Protein AF-X1VTA1-F1 (afdb_monomer_lite)

Foldseek 3Di:
DVVVVVVVQQPFWKAFDPPLVPDDDDPLLVVLLVQRVVVCVVVVTDGVVSSLVVSPPPDPDDSVRSVVSVVVCVVVVRIDGDPDD

Radius of gyration: 12.12 Å; chains: 1; bounding box: 34×29×28 Å

Sequence (85 aa):
MIEKYFNITLMYPLKLASYRDVFKLNTLEKVLVEVAEQIQKERKFFFVSSLLSFGIAGRKESRDQIISSILSLKNKGIIVPIEIK

pLDDT: mean 83.79, std 14.47, range [41.44, 94.94]

Secondary structure (DSSP, 8-state):
-HHHHHHHHHHS-EEE-TTGGGS---HHHHHHHHHHHHHHHHHS-B-HHHHHHHHHTT-SS-HHHHHHHHHHHHHTTSEEE----

Organism: NCBI:txid412755

Structure (mmCIF, N/CA/C/O backbone):
data_AF-X1VTA1-F1
#
_entry.id   AF-X1VTA1-F1
#
loop_
_atom_site.group_PDB
_atom_site.id
_atom_site.type_symbol
_atom_site.label_atom_id
_atom_site.label_alt_id
_atom_site.label_comp_id
_atom_site.label_asym_id
_atom_site.label_entity_id
_atom_site.label_seq_id
_atom_site.pdbx_PDB_ins_code
_atom_site.Cartn_x
_atom_site.Cartn_y
_atom_site.Cartn_z
_atom_site.occupancy
_atom_site.B_iso_or_equiv
_atom_site.auth_seq_id
_atom_site.auth_comp_id
_atom_site.auth_asym_id
_atom_site.auth_atom_id
_atom_site.pdbx_PDB_model_num
ATOM 1 N N . MET A 1 1 ? -6.991 -14.837 -15.582 1.00 48.62 1 MET A N 1
ATOM 2 C CA . MET A 1 1 ? -7.676 -15.232 -14.321 1.00 48.62 1 MET A CA 1
ATOM 3 C C . MET A 1 1 ? -7.342 -14.296 -13.151 1.00 48.62 1 MET A C 1
ATOM 5 O O . MET A 1 1 ? -8.263 -13.893 -12.452 1.00 48.62 1 MET A O 1
ATOM 9 N N . ILE A 1 2 ? -6.080 -13.866 -12.988 1.00 48.34 2 ILE A N 1
ATOM 10 C CA . ILE A 1 2 ? -5.649 -12.849 -11.998 1.00 48.34 2 ILE A CA 1
ATOM 11 C C . ILE A 1 2 ? -6.366 -11.496 -12.191 1.00 48.34 2 ILE A C 1
ATOM 13 O O . ILE A 1 2 ? -6.833 -10.897 -11.226 1.00 48.34 2 ILE A O 1
ATOM 17 N N . GLU A 1 3 ? -6.553 -11.058 -13.439 1.00 41.44 3 GLU A N 1
ATOM 18 C CA . GLU A 1 3 ? -7.211 -9.780 -13.763 1.00 41.44 3 GLU A CA 1
ATOM 19 C C . GLU A 1 3 ? -8.654 -9.668 -13.249 1.00 41.44 3 GLU A C 1
ATOM 21 O O . GLU A 1 3 ? -9.082 -8.591 -12.842 1.00 41.44 3 GLU A O 1
ATOM 26 N N . LYS A 1 4 ? -9.408 -10.775 -13.197 1.00 41.59 4 LYS A N 1
ATOM 27 C CA . LYS A 1 4 ? -10.819 -10.751 -12.777 1.00 41.59 4 LYS A CA 1
ATOM 28 C C . LYS A 1 4 ? -10.961 -10.492 -11.268 1.00 41.59 4 LYS A C 1
ATOM 30 O O . LYS A 1 4 ? -11.844 -9.744 -10.862 1.00 41.59 4 LYS A O 1
ATOM 35 N N . TYR A 1 5 ? -10.053 -11.034 -10.450 1.00 49.59 5 TYR A N 1
ATOM 36 C CA . TYR A 1 5 ? -9.981 -10.757 -9.006 1.00 49.59 5 TYR A CA 1
ATOM 37 C C . TYR A 1 5 ? -9.336 -9.399 -8.695 1.00 49.59 5 TYR A C 1
ATOM 39 O O . TYR A 1 5 ? -9.703 -8.746 -7.711 1.00 49.59 5 TYR A O 1
ATOM 47 N N . PHE A 1 6 ? -8.417 -8.941 -9.550 1.00 52.06 6 PHE A N 1
ATOM 48 C CA . PHE A 1 6 ? -7.869 -7.590 -9.465 1.00 52.06 6 PHE A CA 1
ATOM 49 C C . PHE A 1 6 ? -8.968 -6.545 -9.706 1.00 52.06 6 PHE A C 1
ATOM 51 O O . PHE A 1 6 ? -9.127 -5.647 -8.886 1.00 52.06 6 PHE A O 1
ATOM 58 N N . ASN A 1 7 ? -9.813 -6.736 -10.726 1.00 48.38 7 ASN A N 1
ATOM 59 C CA . ASN A 1 7 ? -10.927 -5.835 -11.048 1.00 48.38 7 ASN A CA 1
ATOM 60 C C . ASN A 1 7 ? -11.929 -5.647 -9.904 1.00 48.38 7 ASN A C 1
ATOM 62 O O . ASN A 1 7 ? -12.355 -4.526 -9.651 1.00 48.38 7 ASN A O 1
ATOM 66 N N . ILE A 1 8 ? -12.254 -6.705 -9.157 1.00 50.25 8 ILE A N 1
ATOM 67 C CA . ILE A 1 8 ? -13.143 -6.586 -7.991 1.00 50.25 8 ILE A CA 1
ATOM 68 C C . ILE A 1 8 ? -12.431 -5.842 -6.847 1.00 50.25 8 ILE A C 1
ATOM 70 O O . ILE A 1 8 ? -13.035 -5.027 -6.160 1.00 50.25 8 ILE A O 1
ATOM 74 N N . THR A 1 9 ? -11.120 -6.053 -6.676 1.00 54.28 9 THR A N 1
ATOM 75 C CA . THR A 1 9 ? -10.314 -5.366 -5.648 1.00 54.28 9 THR A CA 1
ATOM 76 C C . THR A 1 9 ? -10.079 -3.881 -5.968 1.00 54.28 9 THR A C 1
ATOM 78 O O . THR A 1 9 ? -9.843 -3.093 -5.056 1.00 54.28 9 THR A O 1
ATOM 81 N N . LEU A 1 10 ? -10.173 -3.479 -7.240 1.00 60.31 10 LEU A N 1
ATOM 82 C CA . LEU A 1 10 ? -10.005 -2.088 -7.670 1.00 60.31 10 LEU A CA 1
ATOM 83 C C . LEU A 1 10 ? -11.141 -1.164 -7.209 1.00 60.31 10 LEU A C 1
ATOM 85 O O . LEU A 1 10 ? -10.908 0.037 -7.093 1.00 60.31 10 LEU A O 1
ATOM 89 N N . MET A 1 11 ? -12.340 -1.698 -6.954 1.00 69.31 11 MET A N 1
ATOM 90 C CA . MET A 1 11 ? -13.529 -0.880 -6.679 1.00 69.31 11 MET A CA 1
ATOM 91 C C . MET A 1 11 ? -13.804 -0.641 -5.190 1.00 69.31 11 MET A C 1
ATOM 93 O O . MET A 1 11 ? -14.572 0.260 -4.863 1.00 69.31 11 MET A O 1
ATOM 97 N N . TYR A 1 12 ? -13.188 -1.402 -4.279 1.00 80.00 12 TYR A N 1
ATOM 98 C CA . TYR A 1 12 ? -13.420 -1.218 -2.845 1.00 80.00 12 TYR A CA 1
ATOM 99 C C . TYR A 1 12 ? -12.511 -0.129 -2.269 1.00 80.00 12 TYR A C 1
ATOM 101 O O . TYR A 1 12 ? -11.293 -0.198 -2.463 1.00 80.00 12 TYR A O 1
ATOM 109 N N . PRO A 1 13 ? -13.064 0.848 -1.527 1.00 89.75 13 PRO A N 1
ATOM 110 C CA . PRO A 1 13 ? -12.249 1.801 -0.796 1.00 89.75 13 PRO A CA 1
ATOM 111 C C . PRO A 1 13 ? -11.476 1.067 0.304 1.00 89.75 13 PRO A C 1
ATOM 113 O O . PRO A 1 13 ? -12.028 0.267 1.063 1.00 89.75 13 PRO A O 1
ATOM 116 N N . LEU A 1 14 ? -10.181 1.345 0.373 1.00 92.25 14 LEU A N 1
ATOM 117 C CA . LEU A 1 14 ? -9.241 0.779 1.325 1.00 92.25 14 LEU A CA 1
ATOM 118 C C . LEU A 1 14 ? -8.751 1.853 2.297 1.00 92.25 14 LEU A C 1
ATOM 120 O O . LEU A 1 14 ? -8.730 3.047 1.988 1.00 92.25 14 LEU A O 1
ATOM 124 N N . LYS A 1 15 ? -8.308 1.395 3.464 1.00 94.56 15 LYS A N 1
ATOM 125 C CA . LYS A 1 15 ? -7.564 2.176 4.451 1.00 94.56 15 LYS A CA 1
ATOM 126 C C . LYS A 1 15 ? -6.389 1.368 4.986 1.00 94.56 15 LYS A C 1
ATOM 128 O O . LYS A 1 15 ? -6.376 0.140 4.913 1.00 94.56 15 LYS A O 1
ATOM 133 N N . LEU A 1 16 ? -5.430 2.059 5.578 1.00 94.25 16 LEU A N 1
ATOM 134 C CA . LEU A 1 16 ? -4.378 1.441 6.369 1.00 94.25 16 LEU A CA 1
ATOM 135 C C . LEU A 1 16 ? -4.929 0.944 7.708 1.00 94.25 16 LEU A C 1
ATOM 137 O O . LEU A 1 16 ? -5.687 1.644 8.385 1.00 94.25 16 LEU A O 1
ATOM 141 N N . ALA A 1 17 ? -4.534 -0.266 8.094 1.00 92.44 17 ALA A N 1
ATOM 142 C CA . ALA A 1 17 ? -4.849 -0.827 9.398 1.00 92.44 17 ALA A CA 1
ATOM 143 C C . ALA A 1 17 ? -4.115 -0.073 10.522 1.00 92.44 17 ALA A C 1
ATOM 145 O O . ALA A 1 17 ? -2.977 0.383 10.367 1.00 92.44 17 ALA A O 1
ATOM 146 N N . SER A 1 18 ? -4.757 0.033 11.687 1.00 87.38 18 SER A N 1
ATOM 147 C CA . SER A 1 18 ? -4.163 0.657 12.877 1.00 87.38 18 SER A CA 1
ATOM 148 C C . SER A 1 18 ? -3.004 -0.157 13.453 1.00 87.38 18 SER A C 1
ATOM 150 O O . SER A 1 18 ? -2.089 0.417 14.024 1.00 87.38 18 SER A O 1
ATOM 152 N N . TYR A 1 19 ? -3.015 -1.476 13.261 1.00 86.50 19 TYR A N 1
ATOM 153 C CA . TYR A 1 19 ? -2.011 -2.412 13.773 1.00 86.50 19 TYR A CA 1
ATOM 154 C C . TYR A 1 19 ? -0.887 -2.711 12.765 1.00 86.50 19 TYR A C 1
ATOM 156 O O . TYR A 1 19 ? -0.162 -3.685 12.923 1.00 86.50 19 TYR A O 1
ATOM 164 N N . ARG A 1 20 ? -0.738 -1.908 11.703 1.00 82.50 20 ARG A N 1
ATOM 165 C CA . ARG A 1 20 ? 0.178 -2.196 10.582 1.00 82.50 20 ARG A CA 1
ATOM 166 C C . ARG A 1 20 ? 1.663 -2.270 10.956 1.00 82.50 20 ARG A C 1
ATOM 168 O O . ARG A 1 20 ? 2.418 -2.951 10.269 1.00 82.50 20 ARG A O 1
ATOM 175 N N . ASP A 1 21 ? 2.068 -1.620 12.043 1.00 82.06 21 ASP A N 1
ATOM 176 C CA . ASP A 1 21 ? 3.479 -1.483 12.432 1.00 82.06 21 ASP A CA 1
ATOM 177 C C . ASP A 1 21 ? 4.111 -2.796 12.926 1.00 82.06 21 ASP A C 1
ATOM 179 O O . ASP A 1 21 ? 5.330 -2.904 13.035 1.00 82.06 21 ASP A O 1
ATOM 183 N N . VAL A 1 22 ? 3.299 -3.829 13.178 1.00 85.06 22 VAL A N 1
ATOM 184 C CA . VAL A 1 22 ? 3.775 -5.156 13.605 1.00 85.06 22 VAL A CA 1
ATOM 185 C C . VAL A 1 22 ? 4.290 -6.018 12.446 1.00 85.06 22 VAL A C 1
ATOM 187 O O . VAL A 1 22 ? 4.903 -7.062 12.674 1.00 85.06 22 VAL A O 1
ATOM 190 N N . PHE A 1 23 ? 4.047 -5.616 11.195 1.00 88.25 23 PHE A N 1
ATOM 191 C CA . PHE A 1 23 ? 4.414 -6.411 10.026 1.00 88.25 23 PHE A CA 1
ATOM 192 C C . PHE A 1 23 ? 5.788 -6.040 9.477 1.00 88.25 23 PHE A C 1
ATOM 194 O O . PHE A 1 23 ? 6.110 -4.877 9.235 1.00 88.25 23 PHE A O 1
ATOM 201 N N . LYS A 1 24 ? 6.586 -7.062 9.152 1.00 91.25 24 LYS A N 1
ATOM 202 C CA . LYS A 1 24 ? 7.831 -6.868 8.407 1.00 91.25 24 LYS A CA 1
ATOM 203 C C . LYS A 1 24 ? 7.521 -6.553 6.940 1.00 91.25 24 LYS A C 1
ATOM 205 O O . LYS A 1 24 ? 6.933 -7.369 6.220 1.00 91.25 24 LYS A O 1
ATOM 210 N N . LEU A 1 25 ? 7.961 -5.376 6.504 1.00 92.94 25 LEU A N 1
ATOM 211 C CA . LEU A 1 25 ? 7.795 -4.883 5.141 1.00 92.94 25 LEU A CA 1
ATOM 212 C C . LEU A 1 25 ? 9.125 -4.820 4.395 1.00 92.94 25 LEU A C 1
ATOM 214 O O . LEU A 1 25 ? 10.139 -4.385 4.950 1.00 92.94 25 LEU A O 1
ATOM 218 N N . ASN A 1 26 ? 9.110 -5.233 3.130 1.00 93.12 26 ASN A N 1
ATOM 219 C CA . ASN A 1 26 ? 10.212 -4.974 2.210 1.00 93.12 26 ASN A CA 1
ATOM 220 C C . ASN A 1 26 ? 10.227 -3.492 1.781 1.00 93.12 26 ASN A C 1
ATOM 222 O O . ASN A 1 26 ? 9.311 -2.731 2.095 1.00 93.12 26 ASN A O 1
ATOM 226 N N . THR A 1 27 ? 11.275 -3.067 1.073 1.00 91.81 27 THR A N 1
ATOM 227 C CA . THR A 1 27 ? 11.434 -1.663 0.665 1.00 91.81 27 THR A CA 1
ATOM 228 C C . THR A 1 27 ? 10.245 -1.159 -0.151 1.00 91.81 27 THR A C 1
ATOM 230 O O . THR A 1 27 ? 9.677 -0.128 0.191 1.00 91.81 27 THR A O 1
ATOM 233 N N . LEU A 1 28 ? 9.818 -1.895 -1.179 1.00 92.00 28 LEU A N 1
ATOM 234 C CA . LEU A 1 28 ? 8.709 -1.483 -2.042 1.00 92.00 28 LEU A CA 1
ATOM 235 C C . LEU A 1 28 ? 7.388 -1.381 -1.262 1.00 92.00 28 LEU A C 1
ATOM 237 O O . LEU A 1 28 ? 6.665 -0.398 -1.400 1.00 92.00 28 LEU A O 1
ATOM 241 N N . GLU A 1 29 ? 7.107 -2.349 -0.392 1.00 94.31 29 GLU A N 1
ATOM 242 C CA . GLU A 1 29 ? 5.945 -2.344 0.497 1.00 94.31 29 GLU A CA 1
ATOM 243 C C . GLU A 1 29 ? 5.931 -1.127 1.428 1.00 94.31 29 GLU A C 1
ATOM 245 O O . GLU A 1 29 ? 4.886 -0.498 1.566 1.00 94.31 29 GLU A O 1
ATOM 250 N N . LYS A 1 30 ? 7.074 -0.757 2.026 1.00 93.69 30 LYS A N 1
ATOM 251 C CA . LYS A 1 30 ? 7.173 0.435 2.887 1.00 93.69 30 LYS A CA 1
ATOM 252 C C . LYS A 1 30 ? 6.820 1.706 2.130 1.00 93.69 30 LYS A C 1
ATOM 254 O O . LYS A 1 30 ? 5.969 2.461 2.583 1.00 93.69 30 LYS A O 1
ATOM 259 N N . VAL A 1 31 ? 7.402 1.906 0.948 1.00 92.19 31 VAL A N 1
ATOM 260 C CA . VAL A 1 31 ? 7.113 3.120 0.176 1.00 92.19 31 VAL A CA 1
ATOM 261 C C . VAL A 1 31 ? 5.659 3.130 -0.313 1.00 92.19 31 VAL A C 1
ATOM 263 O O . VAL A 1 31 ? 5.035 4.184 -0.377 1.00 92.19 31 VAL A O 1
ATOM 266 N N . LEU A 1 32 ? 5.078 1.974 -0.651 1.00 93.69 32 LEU A N 1
ATOM 267 C CA . LEU A 1 32 ? 3.650 1.895 -0.976 1.00 93.69 32 LEU A CA 1
ATOM 268 C C . LEU A 1 32 ? 2.772 2.254 0.234 1.00 93.69 32 LEU A C 1
ATOM 270 O O . LEU A 1 32 ? 1.770 2.945 0.064 1.00 93.69 32 LEU A O 1
ATOM 274 N N . VAL A 1 33 ? 3.152 1.847 1.449 1.00 94.94 33 VAL A N 1
ATOM 275 C CA . VAL A 1 33 ? 2.467 2.265 2.684 1.00 94.94 33 VAL A CA 1
ATOM 276 C C . VAL A 1 33 ? 2.583 3.773 2.895 1.00 94.94 33 VAL A C 1
ATOM 278 O O . VAL A 1 33 ? 1.566 4.409 3.146 1.00 94.94 33 VAL A O 1
ATOM 281 N N . GLU A 1 34 ? 3.760 4.370 2.714 1.00 93.38 34 GLU A N 1
ATOM 282 C CA . GLU A 1 34 ? 3.947 5.826 2.823 1.00 93.38 34 GLU A CA 1
ATOM 283 C C . GLU A 1 34 ? 3.064 6.594 1.830 1.00 93.38 34 GLU A C 1
ATOM 285 O O . GLU A 1 34 ? 2.395 7.559 2.198 1.00 93.38 34 GLU A O 1
ATOM 290 N N . VAL A 1 35 ? 2.996 6.139 0.576 1.00 92.81 35 VAL A N 1
ATOM 291 C CA . VAL A 1 35 ? 2.094 6.712 -0.435 1.00 92.81 35 VAL A CA 1
ATOM 292 C C . VAL A 1 35 ? 0.636 6.595 0.015 1.00 92.81 35 VAL A C 1
ATOM 294 O O . VAL A 1 35 ? -0.112 7.571 -0.055 1.00 92.81 35 VAL A O 1
ATOM 297 N N . ALA A 1 36 ? 0.228 5.425 0.509 1.00 93.88 36 ALA A N 1
ATOM 298 C CA . ALA A 1 36 ? -1.118 5.214 1.028 1.00 93.88 36 ALA A CA 1
ATOM 299 C C . ALA A 1 36 ? -1.436 6.139 2.217 1.00 93.88 36 ALA A C 1
ATOM 301 O O . ALA A 1 36 ? -2.543 6.671 2.285 1.00 93.8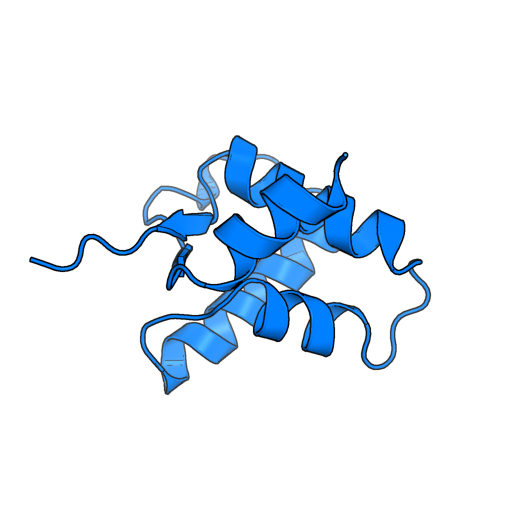8 36 ALA A O 1
ATOM 302 N N . GLU A 1 37 ? -0.475 6.390 3.113 1.00 94.06 37 GLU A N 1
ATOM 303 C CA . GLU A 1 37 ? -0.624 7.332 4.229 1.00 94.06 37 GLU A CA 1
ATOM 304 C C . GLU A 1 37 ? -0.873 8.759 3.741 1.00 94.06 37 GLU A C 1
ATOM 306 O O . GLU A 1 37 ? -1.760 9.433 4.267 1.00 94.06 37 GLU A O 1
ATOM 311 N N . GLN A 1 38 ? -0.135 9.218 2.725 1.00 92.75 38 GLN A N 1
ATOM 312 C CA . GLN A 1 38 ? -0.335 10.554 2.154 1.00 92.75 38 GLN A CA 1
ATOM 313 C C . GLN A 1 38 ? -1.718 10.684 1.504 1.00 92.75 38 GLN A C 1
ATOM 315 O O . GLN A 1 38 ? -2.452 11.621 1.810 1.00 92.75 38 GLN A O 1
ATOM 320 N N . ILE A 1 39 ? -2.134 9.702 0.696 1.00 92.25 39 ILE A N 1
ATOM 321 C CA . ILE A 1 39 ? -3.468 9.715 0.072 1.00 92.25 39 ILE A CA 1
ATOM 322 C C . ILE A 1 39 ? -4.566 9.697 1.145 1.00 92.25 39 ILE A C 1
ATOM 324 O O . ILE A 1 39 ? -5.558 10.423 1.049 1.00 92.25 39 ILE A O 1
ATOM 328 N N . GLN A 1 40 ? -4.397 8.883 2.190 1.00 92.12 40 GLN A N 1
ATOM 329 C CA . GLN A 1 40 ? -5.383 8.757 3.259 1.00 92.12 40 GLN A CA 1
ATOM 330 C C . GLN A 1 40 ? -5.504 10.036 4.100 1.00 92.12 40 GLN A C 1
ATOM 332 O O . GLN A 1 40 ? -6.608 10.344 4.551 1.00 92.12 40 GLN A O 1
ATOM 337 N N . LYS A 1 41 ? -4.424 10.809 4.281 1.00 92.81 41 LYS A N 1
ATOM 338 C CA . LYS A 1 41 ? -4.484 12.130 4.935 1.00 92.81 41 LYS A CA 1
ATOM 339 C C . LYS A 1 41 ? -5.392 13.103 4.181 1.00 92.81 41 LYS A C 1
ATOM 341 O O . LYS A 1 41 ? -6.114 13.862 4.818 1.00 92.81 41 LYS A O 1
ATOM 346 N N . GLU A 1 42 ? -5.398 13.047 2.852 1.00 91.69 42 GLU A N 1
ATOM 347 C CA . GLU A 1 42 ? -6.229 13.923 2.019 1.00 91.69 42 GLU A CA 1
ATOM 348 C C . GLU A 1 42 ? -7.674 13.427 1.880 1.00 91.69 42 GLU A C 1
ATOM 350 O O . GLU A 1 42 ? -8.617 14.213 1.952 1.00 91.69 42 GLU A O 1
ATOM 355 N N . ARG A 1 43 ? -7.865 12.121 1.649 1.00 86.62 43 ARG A N 1
ATOM 356 C CA . ARG A 1 43 ? -9.152 11.563 1.188 1.00 86.62 43 ARG A CA 1
ATOM 357 C C . ARG A 1 43 ? -9.801 10.571 2.152 1.00 86.62 43 ARG A C 1
ATOM 359 O O . ARG A 1 43 ? -10.839 10.011 1.821 1.00 86.62 43 ARG A O 1
ATOM 366 N N . LYS A 1 44 ? -9.220 10.336 3.337 1.00 88.75 44 LYS A N 1
ATOM 367 C CA . LYS A 1 44 ? -9.619 9.324 4.350 1.00 88.75 44 LYS A CA 1
ATOM 368 C C . LYS A 1 44 ? -9.580 7.861 3.882 1.00 88.75 44 LYS A C 1
ATOM 370 O O . LYS A 1 44 ? -9.618 6.966 4.724 1.00 88.75 44 LYS A O 1
ATOM 375 N N . PHE A 1 45 ? -9.482 7.614 2.578 1.00 91.69 45 PHE A N 1
ATOM 376 C CA . PHE A 1 45 ? -9.421 6.303 1.944 1.00 91.69 45 PHE A CA 1
ATOM 377 C C . PHE A 1 45 ? -8.700 6.369 0.599 1.00 91.69 45 PHE A C 1
ATOM 379 O O . PHE A 1 45 ? -8.472 7.449 0.054 1.00 91.69 45 PHE A O 1
ATOM 386 N N . PHE A 1 46 ? -8.360 5.210 0.046 1.00 91.50 46 PHE A N 1
ATOM 387 C CA . PHE A 1 46 ? -7.728 5.090 -1.266 1.00 91.50 46 PHE A CA 1
ATOM 388 C C . PHE A 1 46 ? -8.181 3.823 -1.991 1.00 91.50 46 PHE A C 1
ATOM 390 O O . PHE A 1 46 ? -8.711 2.899 -1.383 1.00 91.50 46 PHE A O 1
ATOM 397 N N . PHE A 1 47 ? -7.943 3.758 -3.298 1.00 90.38 47 PHE A N 1
ATOM 398 C CA . PHE A 1 47 ? -8.183 2.559 -4.101 1.00 90.38 47 PHE A CA 1
ATOM 399 C C . PHE A 1 47 ? -6.858 1.921 -4.516 1.00 90.38 47 PHE A C 1
ATOM 401 O O . PHE A 1 47 ? -5.823 2.591 -4.591 1.00 90.38 47 PHE A O 1
ATOM 408 N N . VAL A 1 48 ? -6.890 0.632 -4.866 1.00 88.81 48 VAL A N 1
ATOM 409 C CA . VAL A 1 48 ? -5.724 -0.049 -5.457 1.00 88.81 48 VAL A CA 1
ATOM 410 C C . VAL A 1 48 ? -5.259 0.648 -6.736 1.00 88.81 48 VAL A C 1
ATOM 412 O O . VAL A 1 48 ? -4.058 0.731 -6.968 1.00 88.81 48 VAL A O 1
ATOM 415 N N . SER A 1 49 ? -6.175 1.202 -7.538 1.00 87.12 49 SER A N 1
ATOM 416 C CA . SER A 1 49 ? -5.826 1.970 -8.741 1.00 87.12 49 SER A CA 1
ATOM 417 C C . SER A 1 49 ? -4.982 3.201 -8.415 1.00 87.12 49 SER A C 1
ATOM 419 O O . SER A 1 49 ? -4.023 3.486 -9.131 1.00 87.12 49 SER A O 1
ATOM 421 N N . SER A 1 50 ? -5.293 3.904 -7.322 1.00 88.69 50 SER A N 1
ATOM 422 C CA . SER A 1 50 ? -4.522 5.061 -6.859 1.00 88.69 50 SER A CA 1
ATOM 423 C C . SER A 1 50 ? -3.108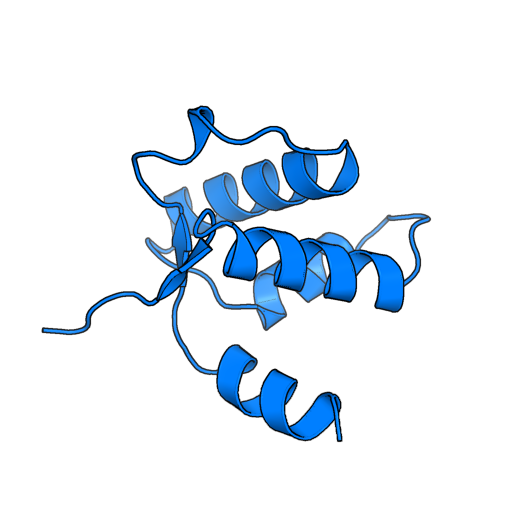 4.634 -6.468 1.00 88.69 50 SER A C 1
ATOM 425 O O . SER A 1 50 ? -2.135 5.156 -7.004 1.00 88.69 50 SER A O 1
ATOM 427 N N . LEU A 1 51 ? -3.000 3.615 -5.611 1.00 89.19 51 LEU A N 1
ATOM 428 C CA . LEU A 1 51 ? -1.725 3.031 -5.182 1.00 89.19 51 LEU A CA 1
ATOM 429 C C . LEU A 1 51 ? -0.876 2.531 -6.354 1.00 89.19 51 LEU A C 1
ATOM 431 O O . LEU A 1 51 ? 0.326 2.766 -6.382 1.00 89.19 51 LEU A O 1
ATOM 435 N N . LEU A 1 52 ? -1.499 1.873 -7.332 1.00 89.44 52 LEU A N 1
ATOM 436 C CA . LEU A 1 52 ? -0.822 1.390 -8.529 1.00 89.44 52 LEU A CA 1
ATOM 437 C C . LEU A 1 52 ? -0.321 2.553 -9.392 1.00 89.44 52 LEU A C 1
ATOM 439 O O . LEU A 1 52 ? 0.822 2.528 -9.832 1.00 89.44 52 LEU A O 1
ATOM 443 N N . SER A 1 53 ? -1.144 3.583 -9.600 1.00 87.69 53 SER A N 1
ATOM 444 C CA . SER A 1 53 ? -0.778 4.747 -10.418 1.00 87.69 53 SER A CA 1
ATOM 445 C C . SER A 1 53 ? 0.424 5.490 -9.828 1.00 87.69 53 SER A C 1
ATOM 447 O O . SER A 1 53 ? 1.394 5.755 -10.535 1.00 87.69 53 SER A O 1
ATOM 449 N N . PHE A 1 54 ? 0.410 5.748 -8.517 1.00 85.62 54 PHE A N 1
ATOM 450 C CA . PHE A 1 54 ? 1.541 6.365 -7.816 1.00 85.62 54 PHE A CA 1
ATOM 451 C C . PHE A 1 54 ? 2.738 5.422 -7.661 1.00 85.62 54 PHE A C 1
ATOM 453 O O . PHE A 1 54 ? 3.882 5.866 -7.671 1.00 85.62 54 PHE A O 1
ATOM 460 N N . GLY A 1 55 ? 2.492 4.118 -7.535 1.00 83.12 55 GLY A N 1
ATOM 461 C CA . GLY A 1 55 ? 3.536 3.101 -7.490 1.00 83.12 55 GLY A CA 1
ATOM 462 C C . GLY A 1 55 ? 4.304 2.985 -8.805 1.00 83.12 55 GLY A C 1
ATOM 463 O O . GLY A 1 55 ? 5.491 2.698 -8.774 1.00 83.12 55 GLY A O 1
ATOM 464 N N . ILE A 1 56 ? 3.658 3.231 -9.947 1.00 85.19 56 ILE A N 1
ATOM 465 C CA . ILE A 1 56 ? 4.296 3.196 -11.274 1.00 85.19 56 ILE A CA 1
ATOM 466 C C . ILE A 1 56 ? 5.032 4.508 -11.578 1.00 85.19 56 ILE A C 1
ATOM 468 O O . ILE A 1 56 ? 6.072 4.498 -12.235 1.00 85.19 56 ILE A O 1
ATOM 472 N N . ALA A 1 57 ? 4.508 5.644 -11.114 1.00 83.88 57 ALA A N 1
ATOM 473 C CA . ALA A 1 57 ? 5.058 6.956 -11.432 1.00 83.88 57 ALA A CA 1
ATOM 474 C C . ALA A 1 57 ? 6.514 7.108 -10.943 1.00 83.88 57 ALA A C 1
ATOM 476 O O . ALA A 1 57 ? 6.787 7.144 -9.745 1.00 83.88 57 ALA A O 1
ATOM 477 N N . GLY A 1 58 ? 7.453 7.216 -11.890 1.00 68.44 58 GLY A N 1
ATOM 478 C CA . GLY A 1 58 ? 8.867 7.497 -11.611 1.00 68.44 58 GLY A CA 1
ATOM 479 C C . GLY A 1 58 ? 9.666 6.335 -11.011 1.00 68.44 58 GLY A C 1
ATOM 480 O O . GLY A 1 58 ? 10.763 6.565 -10.502 1.00 68.44 58 GLY A O 1
ATOM 481 N N . ARG A 1 59 ? 9.147 5.101 -11.053 1.00 78.31 59 ARG A N 1
ATOM 482 C CA . ARG A 1 59 ? 9.796 3.918 -10.464 1.00 78.31 59 ARG A CA 1
ATOM 483 C C . ARG A 1 59 ? 10.473 3.015 -11.489 1.00 78.31 59 ARG A C 1
ATOM 485 O O . ARG A 1 59 ? 10.110 3.007 -12.661 1.00 78.31 59 ARG A O 1
ATOM 492 N N . LYS A 1 60 ? 11.474 2.256 -11.025 1.00 85.38 60 LYS A N 1
ATOM 493 C CA . LYS A 1 60 ? 12.208 1.266 -11.838 1.00 85.38 60 LYS A CA 1
ATOM 494 C C . LYS A 1 60 ? 11.596 -0.133 -11.737 1.00 85.38 60 LYS A C 1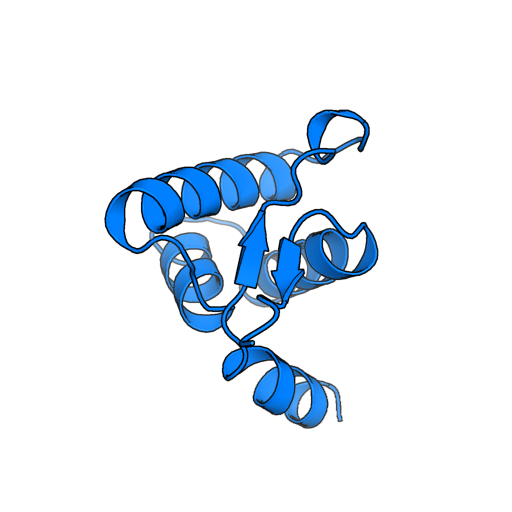
ATOM 496 O O . LYS A 1 60 ? 11.844 -0.968 -12.602 1.00 85.38 60 LYS A O 1
ATOM 501 N N . GLU A 1 61 ? 10.843 -0.395 -10.673 1.00 87.81 61 GLU A N 1
ATOM 502 C CA . GLU A 1 61 ? 10.143 -1.651 -10.441 1.00 87.81 61 GLU A CA 1
ATOM 503 C C . GLU A 1 61 ? 9.073 -1.887 -11.511 1.00 87.81 61 GLU A C 1
ATOM 505 O O . GLU A 1 61 ? 8.384 -0.964 -11.950 1.00 87.81 61 GLU A O 1
ATOM 510 N N . SER A 1 62 ? 8.920 -3.142 -11.937 1.00 89.81 62 SER A N 1
ATOM 511 C CA . SER A 1 62 ? 7.926 -3.487 -12.948 1.00 89.81 62 SER A CA 1
ATOM 512 C C . SER A 1 62 ? 6.507 -3.355 -12.394 1.00 89.81 62 SER A C 1
ATOM 514 O O . SER A 1 62 ? 6.256 -3.493 -11.191 1.00 89.81 62 SER A O 1
ATOM 516 N N . ARG A 1 63 ? 5.538 -3.158 -13.293 1.00 87.56 63 ARG A N 1
ATOM 517 C CA . ARG A 1 63 ? 4.114 -3.140 -12.936 1.00 87.56 63 ARG A CA 1
ATOM 518 C C . ARG A 1 63 ? 3.711 -4.383 -12.135 1.00 87.56 63 ARG A C 1
ATOM 520 O O . ARG A 1 63 ? 2.993 -4.255 -11.146 1.00 87.56 63 ARG A O 1
ATOM 527 N N . ASP A 1 64 ? 4.210 -5.555 -12.515 1.00 88.75 64 ASP A N 1
ATOM 528 C CA . ASP A 1 64 ? 3.899 -6.815 -11.835 1.00 88.75 64 ASP A CA 1
ATOM 529 C C . ASP A 1 64 ? 4.485 -6.871 -10.420 1.00 88.75 64 ASP A C 1
ATOM 531 O O . ASP A 1 64 ? 3.815 -7.331 -9.496 1.00 88.75 64 ASP A O 1
ATOM 535 N N . GLN A 1 65 ? 5.694 -6.337 -10.210 1.00 90.19 65 GLN A N 1
ATOM 536 C CA . GLN A 1 65 ? 6.296 -6.229 -8.875 1.00 90.19 65 GLN A CA 1
ATOM 537 C C . GLN A 1 65 ? 5.489 -5.302 -7.956 1.00 90.19 65 GLN A C 1
ATOM 539 O O . GLN A 1 65 ? 5.293 -5.608 -6.774 1.00 90.19 65 GLN A O 1
ATOM 544 N N . ILE A 1 66 ? 4.980 -4.194 -8.500 1.00 90.69 66 ILE A N 1
ATOM 545 C CA . ILE A 1 66 ? 4.129 -3.249 -7.767 1.00 90.69 66 ILE A CA 1
ATOM 546 C C . ILE A 1 66 ? 2.795 -3.907 -7.412 1.00 90.69 66 ILE A C 1
ATOM 548 O O . ILE A 1 66 ? 2.389 -3.883 -6.250 1.00 90.69 66 ILE A O 1
ATOM 552 N N . ILE A 1 67 ? 2.142 -4.561 -8.377 1.00 90.38 67 ILE A N 1
ATOM 553 C CA . ILE A 1 67 ? 0.894 -5.303 -8.151 1.00 90.38 67 ILE A CA 1
ATOM 554 C C . ILE A 1 67 ? 1.096 -6.384 -7.086 1.00 90.38 67 ILE A C 1
ATOM 556 O O . ILE A 1 67 ? 0.313 -6.465 -6.139 1.00 90.38 67 ILE A O 1
ATOM 560 N N . SER A 1 68 ? 2.166 -7.174 -7.192 1.00 90.88 68 SER A N 1
ATOM 561 C CA . SER A 1 68 ? 2.494 -8.217 -6.218 1.00 90.88 68 SER A CA 1
ATOM 562 C C . SER A 1 68 ? 2.702 -7.646 -4.815 1.00 90.88 68 SER A C 1
ATOM 564 O O . SER A 1 68 ? 2.237 -8.232 -3.839 1.00 90.88 68 SER A O 1
ATOM 566 N N . SER A 1 69 ? 3.354 -6.488 -4.691 1.00 93.75 69 SER A N 1
ATOM 567 C CA . SER A 1 69 ? 3.542 -5.822 -3.396 1.00 93.75 69 SER A CA 1
ATOM 568 C C . SER A 1 69 ? 2.227 -5.309 -2.813 1.00 93.75 69 SER A C 1
ATOM 570 O O . SER A 1 69 ? 1.972 -5.503 -1.628 1.00 93.75 69 SER A O 1
ATOM 572 N N . ILE A 1 70 ? 1.342 -4.733 -3.632 1.00 91.88 70 ILE A N 1
ATOM 573 C CA . ILE A 1 70 ? 0.010 -4.302 -3.178 1.00 91.88 70 ILE A CA 1
ATOM 574 C C . ILE A 1 70 ? -0.815 -5.505 -2.691 1.00 91.88 70 ILE A C 1
ATOM 576 O O . ILE A 1 70 ? -1.457 -5.438 -1.642 1.00 91.88 70 ILE A O 1
ATOM 580 N N . LEU A 1 71 ? -0.776 -6.627 -3.416 1.00 90.44 71 LEU A N 1
ATOM 581 C CA . LEU A 1 71 ? -1.454 -7.858 -3.000 1.00 90.44 71 LEU A CA 1
ATOM 582 C C . LEU A 1 71 ? -0.862 -8.426 -1.704 1.00 90.44 71 LEU A C 1
ATOM 584 O O . LEU A 1 71 ? -1.615 -8.861 -0.835 1.00 90.44 71 LEU A O 1
ATOM 588 N N . SER A 1 72 ? 0.460 -8.370 -1.539 1.00 92.56 72 SER A N 1
ATOM 589 C CA . SER A 1 72 ? 1.131 -8.753 -0.292 1.00 92.56 72 SER A CA 1
ATOM 590 C C . SER A 1 72 ? 0.657 -7.901 0.892 1.00 92.56 72 SER A C 1
ATOM 592 O O . SER A 1 72 ? 0.272 -8.452 1.922 1.00 92.56 72 SER A O 1
ATOM 594 N N . LEU A 1 73 ? 0.576 -6.573 0.735 1.00 93.50 73 LEU A N 1
ATOM 595 C CA . LEU A 1 73 ? 0.043 -5.668 1.764 1.00 93.50 73 LEU A CA 1
ATOM 596 C C . LEU A 1 73 ? -1.403 -6.010 2.150 1.00 93.50 73 LEU A C 1
ATOM 598 O O . LEU A 1 73 ? -1.752 -5.969 3.331 1.00 93.50 73 LEU A O 1
ATOM 602 N N . LYS A 1 74 ? -2.239 -6.370 1.168 1.00 91.00 74 LYS A N 1
ATOM 603 C CA . LYS A 1 74 ? -3.624 -6.800 1.405 1.00 91.00 74 LYS A CA 1
ATOM 604 C C . LYS A 1 74 ? -3.672 -8.117 2.178 1.00 91.00 74 LYS A C 1
ATOM 606 O O . LYS A 1 74 ? -4.389 -8.217 3.166 1.00 91.00 74 LYS A O 1
ATOM 611 N N . ASN A 1 75 ? -2.881 -9.105 1.765 1.00 90.19 75 ASN A N 1
ATOM 612 C CA . ASN A 1 75 ? -2.829 -10.419 2.411 1.00 90.19 75 ASN A CA 1
ATOM 613 C C . ASN A 1 75 ? -2.273 -10.345 3.841 1.00 90.19 75 ASN A C 1
ATOM 615 O O . ASN A 1 75 ? -2.697 -11.110 4.700 1.00 90.19 75 ASN A O 1
ATOM 619 N N . LYS A 1 76 ? -1.364 -9.400 4.111 1.00 92.12 76 LYS A N 1
ATOM 620 C CA . LYS A 1 76 ? -0.874 -9.088 5.461 1.00 92.12 76 LYS A CA 1
ATOM 621 C C . LYS A 1 76 ? -1.901 -8.330 6.315 1.00 92.12 76 LYS A C 1
ATOM 623 O O . LYS A 1 76 ? -1.656 -8.130 7.492 1.00 92.12 76 LYS A O 1
ATOM 628 N N . GLY A 1 77 ? -3.021 -7.869 5.755 1.00 91.25 77 GLY A N 1
ATOM 629 C CA . GLY A 1 77 ? -3.994 -7.046 6.482 1.00 91.25 77 GLY A CA 1
ATOM 630 C C . GLY A 1 77 ? -3.501 -5.627 6.784 1.00 91.25 77 GLY A C 1
ATOM 631 O O . GLY A 1 77 ? -4.041 -4.962 7.660 1.00 91.25 77 GLY A O 1
ATOM 632 N N . ILE A 1 78 ? -2.477 -5.145 6.072 1.00 94.31 78 ILE A N 1
ATOM 633 C CA . ILE A 1 78 ? -1.943 -3.784 6.238 1.00 94.31 78 ILE A CA 1
ATOM 634 C C . ILE A 1 78 ? -2.839 -2.769 5.539 1.00 94.31 78 ILE A C 1
ATOM 636 O O . ILE A 1 78 ? -3.082 -1.688 6.073 1.00 94.31 78 ILE A O 1
ATOM 640 N N . ILE A 1 79 ? -3.349 -3.133 4.361 1.00 92.88 79 ILE A N 1
ATOM 641 C CA . ILE A 1 79 ? -4.433 -2.415 3.693 1.00 92.88 79 ILE A CA 1
ATOM 642 C C . ILE A 1 79 ? -5.703 -3.252 3.809 1.00 92.88 79 ILE A C 1
ATOM 644 O O . ILE A 1 79 ? -5.719 -4.432 3.459 1.00 92.88 79 ILE A O 1
ATOM 648 N N . VAL A 1 80 ? -6.765 -2.641 4.319 1.00 91.56 80 VAL A N 1
ATOM 649 C CA . VAL A 1 80 ? -8.034 -3.311 4.614 1.00 91.56 80 VAL A CA 1
ATOM 650 C C . VAL A 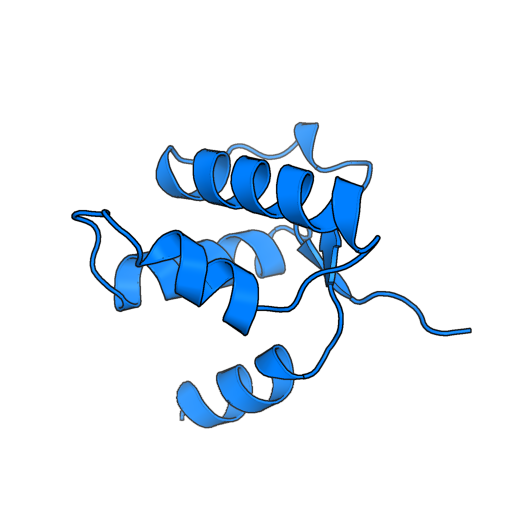1 80 ? -9.195 -2.548 3.984 1.00 91.56 80 VAL A C 1
ATOM 652 O O . VAL A 1 80 ? -9.108 -1.325 3.846 1.00 91.56 80 VAL A O 1
ATOM 655 N N . PRO A 1 81 ? -10.287 -3.231 3.601 1.00 89.94 81 PRO A N 1
ATOM 656 C CA . PRO A 1 81 ? -11.502 -2.560 3.164 1.00 89.94 81 PRO A CA 1
ATOM 657 C C . PRO A 1 81 ? -12.041 -1.612 4.234 1.00 89.94 81 PRO A C 1
ATOM 659 O O . PRO A 1 81 ? -11.910 -1.854 5.437 1.00 89.94 81 PRO A O 1
ATOM 662 N N . ILE A 1 82 ? -12.673 -0.531 3.794 1.00 87.69 82 ILE A N 1
ATOM 663 C CA . ILE A 1 82 ? -13.482 0.296 4.680 1.00 87.69 82 ILE A CA 1
ATOM 664 C C . ILE A 1 82 ? -14.834 -0.373 4.856 1.00 87.69 82 ILE A C 1
ATOM 666 O O . ILE A 1 82 ? -15.533 -0.646 3.883 1.00 87.69 82 ILE A O 1
ATOM 670 N N . GLU A 1 83 ? -15.206 -0.608 6.108 1.00 76.94 83 GLU A N 1
ATOM 671 C CA . GLU A 1 83 ? -16.583 -0.925 6.458 1.00 76.94 83 GLU A CA 1
ATOM 672 C C . GLU A 1 83 ? -17.429 0.330 6.235 1.00 76.94 83 GLU A C 1
ATOM 674 O O . GLU A 1 83 ? -17.328 1.306 6.982 1.00 76.94 83 GLU A O 1
ATOM 679 N N . ILE A 1 84 ? -18.219 0.323 5.163 1.0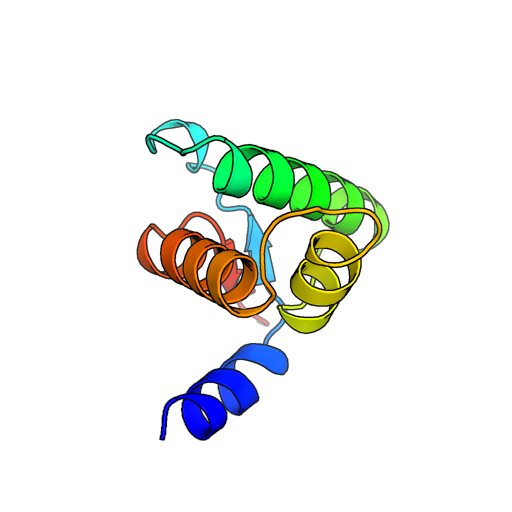0 60.66 84 ILE A N 1
ATOM 680 C CA . ILE A 1 84 ? -19.286 1.300 4.967 1.00 60.66 84 ILE A CA 1
ATOM 681 C C . ILE A 1 84 ? -20.437 0.815 5.853 1.00 60.66 84 ILE A C 1
ATOM 683 O O . ILE A 1 84 ? -21.028 -0.225 5.564 1.00 60.66 84 ILE A O 1
ATOM 687 N N . LYS A 1 85 ? -20.671 1.507 6.971 1.00 50.78 85 LYS A N 1
ATOM 688 C CA . LYS A 1 85 ?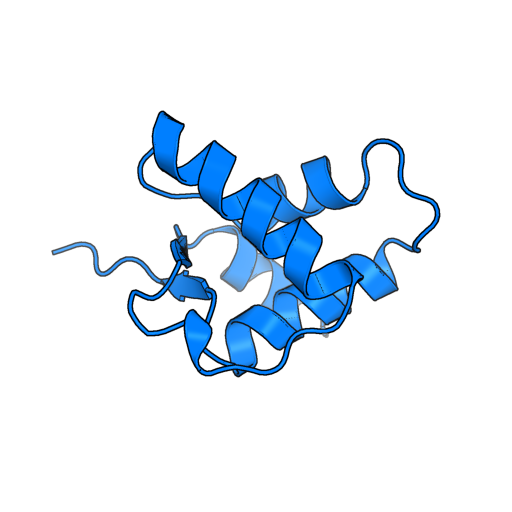 -21.890 1.345 7.773 1.00 50.78 85 LYS A CA 1
ATOM 689 C C . LYS A 1 85 ? -23.032 2.133 7.155 1.00 50.78 85 LYS A C 1
ATOM 691 O O . LYS A 1 85 ? -22.746 3.234 6.631 1.00 50.78 85 LYS A O 1
#